Protein AF-A0A850S9M0-F1 (afdb_monomer)

Foldseek 3Di:
DPPQDWWKWKAAPPPRDIDTVCVVCVPDDDPDQVSVQVCLQVDADPPPRHSRIGMDTDRDD

Structure (mmCIF, N/CA/C/O backbone):
data_AF-A0A850S9M0-F1
#
_entry.id   AF-A0A850S9M0-F1
#
loop_
_atom_site.group_PDB
_atom_site.id
_atom_site.type_symbol
_atom_site.label_atom_id
_atom_site.label_alt_id
_atom_site.label_comp_id
_atom_site.label_asym_id
_atom_site.label_entity_id
_atom_site.label_seq_id
_atom_site.pdbx_PDB_ins_code
_atom_site.Cartn_x
_atom_site.Cartn_y
_atom_site.Cartn_z
_atom_site.occupancy
_atom_site.B_iso_or_equiv
_atom_site.auth_seq_id
_atom_site.auth_comp_id
_atom_site.auth_asym_id
_atom_site.auth_atom_id
_atom_site.pdbx_PDB_model_num
ATOM 1 N N . MET A 1 1 ? -11.076 -10.622 22.428 1.00 38.91 1 MET A N 1
ATOM 2 C CA . MET A 1 1 ? -11.740 -10.173 21.189 1.00 38.91 1 MET A CA 1
ATOM 3 C C . MET A 1 1 ? -10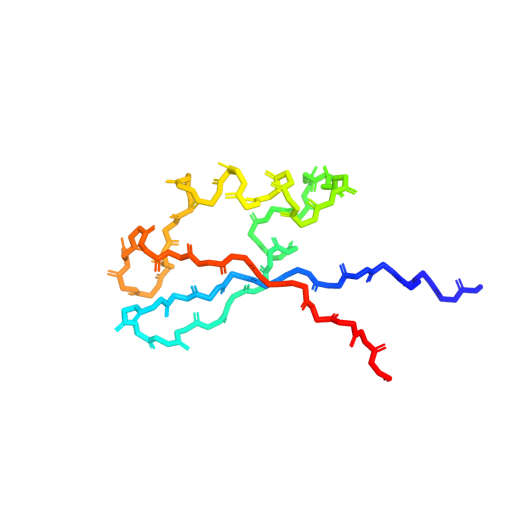.618 -9.991 20.195 1.00 38.91 1 MET A C 1
ATOM 5 O O . MET A 1 1 ? -9.694 -9.280 20.566 1.00 38.91 1 MET A O 1
ATOM 9 N N . PRO A 1 2 ? -10.566 -10.736 19.081 1.00 47.34 2 PRO A N 1
ATOM 10 C CA . PRO A 1 2 ? -9.448 -10.584 18.168 1.00 47.34 2 PRO A CA 1
ATOM 11 C C . PRO A 1 2 ? -9.521 -9.177 17.574 1.00 47.34 2 PRO A C 1
ATOM 13 O O . PRO A 1 2 ? -10.571 -8.741 17.113 1.00 47.34 2 PRO A O 1
ATOM 16 N N . ASP A 1 3 ? -8.419 -8.455 17.720 1.00 48.19 3 ASP A N 1
ATOM 17 C CA . ASP A 1 3 ? -8.157 -7.147 17.145 1.00 48.19 3 ASP A CA 1
ATOM 18 C C . ASP A 1 3 ? -8.462 -7.173 15.641 1.00 48.19 3 ASP A C 1
ATOM 20 O O . ASP A 1 3 ? -7.661 -7.649 14.843 1.00 48.19 3 ASP A O 1
ATOM 24 N N . ASN A 1 4 ? -9.629 -6.656 15.254 1.00 54.41 4 ASN A N 1
ATOM 25 C CA . ASN A 1 4 ? -10.072 -6.461 13.868 1.00 54.41 4 ASN A CA 1
ATOM 26 C C . ASN A 1 4 ? -9.290 -5.322 13.174 1.00 54.41 4 ASN A C 1
ATOM 28 O O . ASN A 1 4 ? -9.868 -4.509 12.451 1.00 54.41 4 ASN A O 1
ATOM 32 N N . GLN A 1 5 ? -7.985 -5.200 13.435 1.00 58.72 5 GLN A N 1
ATOM 33 C CA . GLN A 1 5 ? -7.174 -4.145 12.841 1.00 58.72 5 GLN A CA 1
ATOM 34 C C . GLN A 1 5 ? -7.065 -4.389 11.327 1.00 58.72 5 GLN A C 1
ATOM 36 O O . GLN A 1 5 ? -6.631 -5.465 10.916 1.00 58.72 5 GLN A O 1
ATOM 41 N N . PRO A 1 6 ? -7.470 -3.423 10.484 1.00 64.56 6 PRO A N 1
ATOM 42 C CA . PRO A 1 6 ? -7.383 -3.574 9.039 1.00 64.56 6 PRO A CA 1
ATOM 43 C C . PRO A 1 6 ? -5.924 -3.775 8.620 1.00 64.56 6 PRO A C 1
ATOM 45 O O . PRO A 1 6 ? -5.040 -3.012 9.018 1.00 64.56 6 PRO A O 1
ATOM 48 N N . THR A 1 7 ? -5.668 -4.798 7.801 1.00 76.06 7 THR A N 1
ATOM 49 C CA . THR A 1 7 ? -4.325 -5.038 7.264 1.00 76.06 7 THR A CA 1
ATOM 50 C C . THR A 1 7 ? -4.101 -4.156 6.037 1.00 76.06 7 THR A C 1
ATOM 52 O O . THR A 1 7 ? -4.895 -4.139 5.090 1.00 76.06 7 THR A O 1
ATOM 55 N N . TYR A 1 8 ? -3.000 -3.408 6.055 1.00 82.69 8 TYR A N 1
ATOM 56 C CA . TYR A 1 8 ? -2.621 -2.482 4.993 1.00 82.69 8 TYR A CA 1
ATOM 57 C C . TYR A 1 8 ? -1.590 -3.117 4.058 1.00 82.69 8 TYR A C 1
ATOM 59 O O . TYR A 1 8 ? -0.561 -3.633 4.501 1.00 82.69 8 TYR A O 1
ATOM 67 N N . PHE A 1 9 ? -1.815 -3.005 2.751 1.00 85.31 9 PHE A N 1
ATOM 68 C CA . PHE A 1 9 ? -0.911 -3.533 1.732 1.00 85.31 9 PHE A CA 1
ATOM 69 C C . PHE A 1 9 ? -0.447 -2.443 0.765 1.00 85.31 9 PHE A C 1
ATOM 71 O O . PHE A 1 9 ? -1.232 -1.622 0.295 1.00 85.31 9 PHE A O 1
ATOM 78 N N . LEU A 1 10 ? 0.840 -2.467 0.429 1.00 85.88 10 LEU A N 1
ATOM 79 C CA . LEU A 1 10 ? 1.456 -1.681 -0.632 1.00 85.88 10 LEU A CA 1
ATOM 80 C C . LEU A 1 10 ? 1.484 -2.495 -1.915 1.00 85.88 10 LEU A C 1
ATOM 82 O O . LEU A 1 10 ? 2.062 -3.576 -1.970 1.00 85.88 10 LEU A O 1
ATOM 86 N N . TYR A 1 11 ? 0.897 -1.947 -2.964 1.00 88.00 11 TYR A N 1
ATOM 87 C CA . TYR A 1 11 ? 0.802 -2.574 -4.267 1.00 88.00 11 TYR A CA 1
ATOM 88 C C . TYR A 1 11 ? 1.612 -1.791 -5.291 1.00 88.00 11 TYR A C 1
ATOM 90 O O . TYR A 1 11 ? 1.374 -0.602 -5.511 1.00 88.00 11 TYR A O 1
ATOM 98 N N . CYS A 1 12 ? 2.563 -2.440 -5.947 1.00 88.50 12 CYS A N 1
ATOM 99 C CA . CYS A 1 12 ? 3.362 -1.816 -6.987 1.00 88.50 12 CYS A CA 1
ATOM 100 C C . CYS A 1 12 ? 2.672 -1.915 -8.347 1.00 88.50 12 CYS A C 1
ATOM 102 O O . CYS A 1 12 ? 2.459 -3.008 -8.856 1.00 88.50 12 CYS A O 1
ATOM 104 N N . LYS A 1 13 ? 2.412 -0.778 -9.003 1.00 85.75 13 LYS A N 1
ATOM 105 C CA . LYS A 1 13 ? 1.823 -0.771 -10.355 1.00 85.75 13 LYS A CA 1
ATOM 106 C C . LYS A 1 13 ? 2.785 -1.206 -11.467 1.00 85.75 13 LYS A C 1
ATOM 108 O O . LYS A 1 13 ? 2.342 -1.413 -12.589 1.00 85.75 13 LYS A O 1
ATOM 113 N N . ALA A 1 14 ? 4.087 -1.285 -11.191 1.00 86.94 14 ALA A N 1
ATOM 114 C CA . ALA A 1 14 ? 5.094 -1.601 -12.205 1.00 86.94 14 ALA A CA 1
ATOM 115 C C . ALA A 1 14 ? 5.322 -3.109 -12.372 1.00 86.94 14 ALA A C 1
ATOM 117 O O . ALA A 1 14 ? 5.503 -3.582 -13.488 1.00 86.94 14 ALA A O 1
ATOM 118 N N . CYS A 1 15 ? 5.334 -3.853 -11.267 1.00 87.81 15 CYS A N 1
ATOM 119 C CA . CYS A 1 15 ? 5.591 -5.296 -11.258 1.00 87.81 15 CYS A CA 1
ATOM 120 C C . CYS A 1 15 ? 4.461 -6.107 -10.620 1.00 87.81 15 CYS A C 1
ATOM 122 O O . CYS A 1 15 ? 4.634 -7.300 -10.398 1.00 87.81 15 CYS A O 1
ATOM 124 N N . ASP A 1 16 ? 3.342 -5.457 -10.290 1.00 83.75 16 ASP A N 1
ATOM 125 C CA . ASP A 1 16 ? 2.168 -6.083 -9.671 1.00 83.75 16 ASP A CA 1
ATOM 126 C C . ASP A 1 16 ? 2.447 -6.722 -8.296 1.00 83.75 16 ASP A C 1
ATOM 128 O O . ASP A 1 16 ? 1.689 -7.538 -7.783 1.00 83.75 16 ASP A O 1
ATOM 132 N N . PHE A 1 17 ? 3.565 -6.346 -7.671 1.00 86.62 17 PHE A N 1
ATOM 133 C CA . PHE A 1 17 ? 3.988 -6.914 -6.399 1.00 86.62 17 PHE A CA 1
ATOM 134 C C . PHE A 1 17 ? 3.220 -6.299 -5.228 1.00 86.62 17 PHE A C 1
ATOM 136 O O . PHE A 1 17 ? 3.163 -5.072 -5.094 1.00 86.62 17 PHE A O 1
ATOM 143 N N . GLN A 1 18 ? 2.700 -7.152 -4.346 1.00 86.56 18 GLN A N 1
ATOM 144 C CA . GLN A 1 18 ? 2.025 -6.761 -3.112 1.00 86.56 18 GLN A CA 1
ATOM 145 C C . GLN A 1 18 ? 2.923 -7.019 -1.900 1.00 86.56 18 GLN A C 1
ATOM 147 O O . GLN A 1 18 ? 3.460 -8.112 -1.725 1.00 86.56 18 GLN A O 1
ATOM 152 N N . GLN A 1 19 ? 3.047 -6.018 -1.034 1.00 83.50 19 GLN A N 1
ATOM 153 C CA . GLN A 1 19 ? 3.846 -6.078 0.181 1.00 83.50 19 GLN A CA 1
ATOM 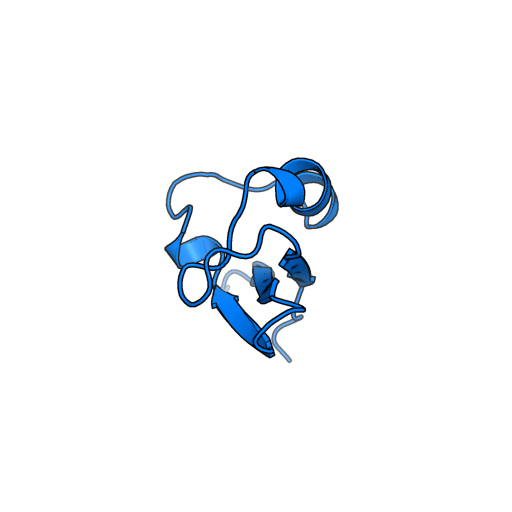154 C C . GLN A 1 19 ? 3.031 -5.613 1.379 1.00 83.50 19 GLN A C 1
ATOM 156 O O . GLN A 1 19 ? 2.346 -4.597 1.330 1.00 83.50 19 GLN A O 1
ATOM 161 N N . ASP A 1 20 ? 3.115 -6.365 2.466 1.00 83.94 20 ASP A N 1
ATOM 162 C CA . ASP A 1 20 ? 2.440 -6.037 3.714 1.00 83.94 20 ASP A CA 1
ATOM 163 C C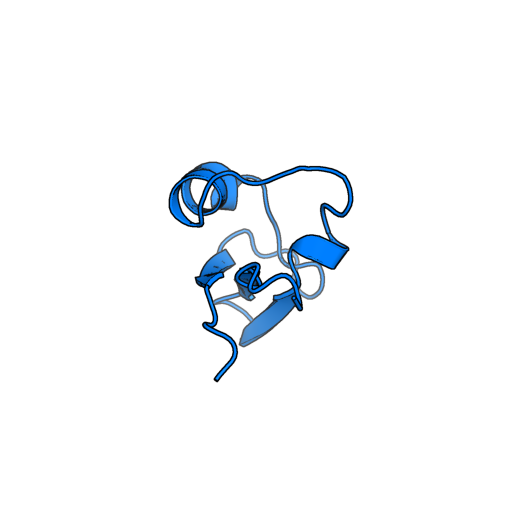 . ASP A 1 20 ? 3.118 -4.840 4.393 1.00 83.94 20 ASP A C 1
ATOM 165 O O . ASP A 1 20 ? 4.330 -4.862 4.625 1.00 83.94 20 ASP A O 1
ATOM 169 N N . VAL A 1 21 ? 2.352 -3.792 4.699 1.00 79.62 21 VAL A N 1
ATOM 170 C CA . VAL A 1 21 ? 2.878 -2.568 5.319 1.00 79.62 21 VAL A CA 1
ATOM 171 C C . VAL A 1 21 ? 3.407 -2.843 6.722 1.00 79.62 21 VAL A C 1
ATOM 173 O O . VAL A 1 21 ? 4.444 -2.286 7.082 1.00 79.62 21 VAL A O 1
ATOM 176 N N . ALA A 1 22 ? 2.771 -3.730 7.493 1.00 77.81 22 ALA A N 1
ATOM 177 C CA . ALA A 1 22 ? 3.220 -4.070 8.840 1.00 77.81 22 ALA A CA 1
ATOM 178 C C . ALA A 1 22 ? 4.603 -4.741 8.821 1.00 77.81 22 ALA A C 1
ATOM 180 O O . ALA A 1 22 ? 5.376 -4.595 9.765 1.00 77.81 22 ALA A O 1
ATOM 181 N N . LYS A 1 23 ? 4.976 -5.410 7.720 1.00 77.50 23 LYS A N 1
ATOM 182 C CA . LYS A 1 23 ? 6.3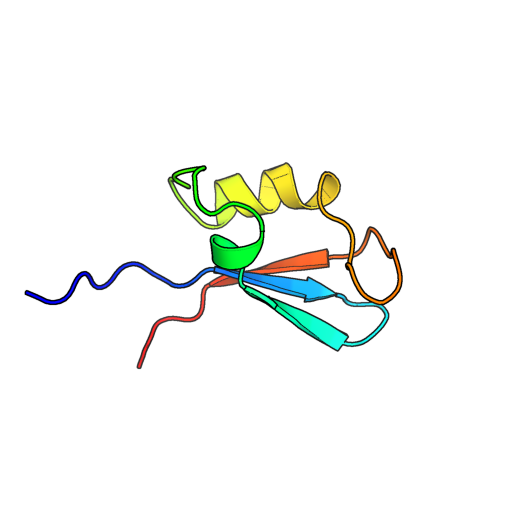40 -5.941 7.539 1.00 77.50 23 LYS A CA 1
ATOM 183 C C . LYS A 1 23 ? 7.380 -4.864 7.224 1.00 77.50 23 LYS A C 1
ATOM 185 O O . LYS A 1 23 ? 8.554 -5.066 7.520 1.00 77.50 23 LYS A O 1
ATOM 190 N N . ILE A 1 24 ? 6.981 -3.745 6.618 1.00 76.38 24 ILE A N 1
ATOM 191 C CA . ILE A 1 24 ? 7.893 -2.640 6.264 1.00 76.38 24 ILE A CA 1
ATOM 192 C C . ILE A 1 24 ? 8.047 -1.669 7.428 1.00 76.38 24 ILE A C 1
ATOM 194 O O . ILE A 1 24 ? 9.150 -1.215 7.726 1.00 76.38 24 ILE A O 1
ATOM 198 N N . LEU A 1 25 ? 6.936 -1.350 8.086 1.00 75.00 25 LEU A N 1
ATOM 199 C CA . LEU A 1 25 ? 6.858 -0.383 9.171 1.00 75.00 25 LEU A CA 1
ATOM 200 C C . LEU A 1 25 ? 6.207 -1.025 10.407 1.00 75.00 25 LEU A C 1
ATOM 202 O O . LEU A 1 25 ? 5.147 -0.589 10.846 1.00 75.00 25 LEU A O 1
ATOM 206 N N . PRO A 1 26 ? 6.863 -2.028 11.023 1.00 69.62 26 PRO A N 1
ATOM 207 C CA . PRO A 1 26 ? 6.311 -2.782 12.155 1.00 69.62 26 PRO A CA 1
ATOM 208 C C . PRO A 1 26 ? 6.139 -1.956 13.436 1.00 69.62 26 PRO A C 1
ATOM 210 O O . PRO A 1 26 ? 5.551 -2.428 14.403 1.00 69.62 26 PRO A O 1
ATOM 213 N N . ARG A 1 27 ? 6.713 -0.748 13.488 1.00 70.31 27 ARG A N 1
ATOM 214 C CA . ARG A 1 27 ? 6.720 0.128 14.672 1.00 70.31 27 ARG A CA 1
ATOM 215 C C . ARG A 1 27 ? 6.012 1.458 14.448 1.00 70.31 27 ARG A C 1
ATOM 217 O O . ARG A 1 27 ? 6.007 2.286 15.353 1.00 70.31 27 ARG A O 1
ATOM 224 N N . THR A 1 28 ? 5.459 1.680 13.260 1.00 66.56 28 THR A N 1
ATOM 225 C CA . THR A 1 28 ? 4.732 2.909 12.956 1.00 66.56 28 THR A CA 1
ATOM 226 C C . THR A 1 28 ? 3.245 2.605 13.080 1.00 66.56 28 THR A C 1
ATOM 228 O O . THR A 1 28 ? 2.712 1.894 12.232 1.00 66.56 28 THR A O 1
ATOM 231 N N . PRO A 1 29 ? 2.568 3.080 14.136 1.00 63.72 29 PRO A N 1
ATOM 232 C CA . PRO A 1 29 ? 1.120 2.999 14.192 1.00 63.72 29 PRO A CA 1
ATOM 233 C C . PRO A 1 29 ? 0.550 3.933 13.124 1.00 63.72 29 PRO A C 1
ATOM 235 O O . PRO A 1 29 ? 0.900 5.113 13.071 1.00 63.72 29 PRO A O 1
ATOM 238 N N . PHE A 1 30 ? -0.303 3.401 12.255 1.00 69.50 30 PHE A N 1
ATOM 239 C CA . PHE A 1 30 ? -0.993 4.197 11.248 1.00 69.50 30 PHE A CA 1
ATOM 240 C C . PHE A 1 30 ? -2.430 4.417 11.672 1.00 69.50 30 PHE A C 1
ATOM 242 O O . PHE A 1 30 ? -3.148 3.466 11.966 1.00 69.50 30 PHE A O 1
ATOM 249 N N . GLU A 1 31 ? -2.842 5.679 11.671 1.00 67.00 31 GLU A N 1
ATOM 250 C CA . GLU A 1 31 ? -4.191 6.068 12.076 1.00 67.00 31 GLU A CA 1
ATOM 251 C C . GLU A 1 31 ? -5.249 5.617 11.054 1.00 67.00 31 GLU A C 1
ATOM 253 O O . GLU A 1 31 ? -6.363 5.277 11.439 1.00 67.00 31 GLU A O 1
ATOM 258 N N . SER A 1 32 ? -4.922 5.602 9.751 1.00 70.12 32 SER A N 1
ATOM 259 C CA . SER A 1 32 ? -5.830 5.217 8.650 1.00 70.12 32 SER A CA 1
ATOM 260 C C . SER A 1 32 ? -5.082 4.996 7.322 1.00 70.12 32 SER A C 1
ATOM 262 O O . SER A 1 32 ? -3.981 5.528 7.138 1.00 70.12 32 SER A O 1
ATOM 264 N N . VAL A 1 33 ? -5.710 4.306 6.348 1.00 73.44 33 VAL A N 1
ATOM 265 C CA . VAL A 1 33 ? -5.189 4.157 4.963 1.00 73.44 33 VAL A CA 1
ATOM 266 C C . VAL A 1 33 ? -4.817 5.499 4.360 1.00 73.44 33 VAL A C 1
ATOM 268 O O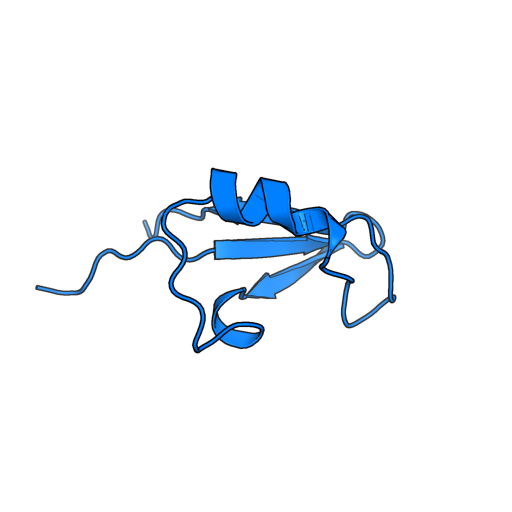 . VAL A 1 33 ? -3.781 5.613 3.719 1.00 73.44 33 VAL A O 1
ATOM 271 N N . GLU A 1 34 ? -5.653 6.520 4.544 1.00 76.31 34 GLU A N 1
ATOM 272 C CA . GLU A 1 34 ? -5.465 7.829 3.918 1.00 76.31 34 GLU A CA 1
ATOM 273 C C . GLU A 1 34 ? -4.172 8.517 4.370 1.00 76.31 34 GLU A C 1
ATOM 275 O O . GLU A 1 34 ? -3.496 9.162 3.566 1.00 76.31 34 GLU A O 1
ATOM 280 N N . ALA A 1 35 ? -3.792 8.352 5.641 1.00 77.19 35 ALA A N 1
ATOM 281 C CA . ALA A 1 35 ? -2.526 8.860 6.163 1.00 77.19 35 ALA A CA 1
ATOM 282 C C . ALA A 1 35 ? -1.342 8.135 5.503 1.00 77.19 35 ALA A C 1
ATOM 284 O O . ALA A 1 35 ? -0.414 8.766 5.000 1.00 77.19 35 ALA A O 1
ATOM 285 N N . LEU A 1 36 ? -1.440 6.809 5.403 1.00 78.75 36 LEU A N 1
ATOM 286 C CA . LEU A 1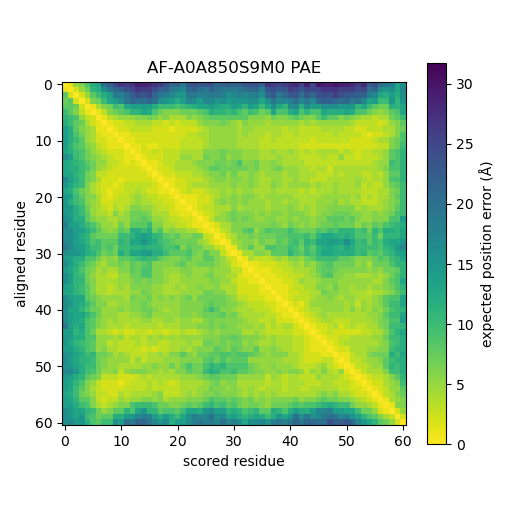 36 ? -0.466 5.950 4.731 1.00 78.75 36 LEU A CA 1
ATOM 287 C C . LEU A 1 36 ? -0.347 6.254 3.232 1.00 78.75 36 LEU A C 1
ATOM 289 O O . LEU A 1 36 ? 0.749 6.284 2.681 1.00 78.75 36 LEU A O 1
ATOM 293 N N . ALA A 1 37 ? -1.473 6.525 2.575 1.00 80.06 37 ALA A N 1
ATOM 294 C CA . ALA A 1 37 ? -1.556 6.874 1.165 1.00 80.06 37 ALA A CA 1
ATOM 295 C C . ALA A 1 37 ? -0.922 8.244 0.886 1.00 80.06 37 ALA A C 1
ATOM 297 O O . ALA A 1 37 ? -0.235 8.402 -0.123 1.00 80.06 37 ALA A O 1
ATOM 298 N N . LYS A 1 38 ? -1.070 9.218 1.796 1.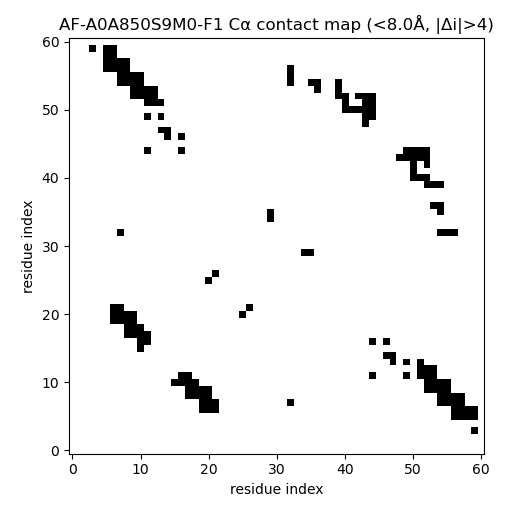00 80.06 38 LYS A N 1
ATOM 299 C CA . LYS A 1 38 ? -0.338 10.496 1.721 1.00 80.06 38 LYS A CA 1
ATOM 300 C C . LYS A 1 38 ? 1.169 10.281 1.803 1.00 80.06 38 LYS A C 1
ATOM 302 O O . LYS A 1 38 ? 1.920 10.956 1.102 1.00 80.06 38 LYS A O 1
ATOM 307 N N . GLU A 1 39 ? 1.613 9.306 2.589 1.00 77.94 39 GLU A N 1
ATOM 308 C CA . GLU A 1 39 ? 3.020 8.920 2.683 1.00 77.94 39 GLU A CA 1
ATOM 309 C C . GLU A 1 39 ? 3.471 7.923 1.604 1.00 77.94 39 GLU A C 1
ATOM 311 O O . GLU A 1 39 ? 4.666 7.652 1.518 1.00 77.94 39 GLU A O 1
ATOM 316 N N . ALA A 1 40 ? 2.579 7.433 0.727 1.00 76.94 40 ALA A N 1
ATOM 317 C CA . ALA A 1 40 ? 2.879 6.417 -0.295 1.00 76.94 40 ALA A CA 1
ATOM 318 C C . ALA A 1 40 ? 4.083 6.787 -1.182 1.00 76.94 40 ALA A C 1
ATOM 320 O O . ALA A 1 40 ? 4.855 5.921 -1.583 1.00 76.94 40 ALA A O 1
ATOM 321 N N . HIS A 1 41 ? 4.292 8.084 -1.428 1.00 78.38 41 HIS A N 1
ATOM 322 C CA . HIS A 1 41 ? 5.427 8.617 -2.186 1.00 78.38 41 HIS A CA 1
ATOM 323 C C . HIS A 1 41 ? 6.802 8.336 -1.549 1.00 78.38 41 HIS A C 1
ATOM 325 O O . HIS A 1 41 ? 7.823 8.394 -2.236 1.00 78.38 41 HIS A O 1
ATOM 331 N N . ARG A 1 42 ? 6.849 8.058 -0.239 1.00 78.56 42 ARG A N 1
ATOM 332 C CA . ARG A 1 42 ? 8.067 7.679 0.495 1.00 78.56 42 ARG A CA 1
ATOM 333 C C . ARG A 1 42 ? 8.434 6.216 0.272 1.00 78.56 42 ARG A C 1
ATOM 335 O O . ARG A 1 42 ? 9.579 5.835 0.508 1.00 78.56 42 ARG A O 1
ATOM 342 N N . PHE A 1 43 ? 7.481 5.407 -0.178 1.00 79.19 43 PHE A N 1
ATOM 343 C CA . PHE A 1 43 ? 7.662 3.983 -0.376 1.00 79.19 43 PHE A CA 1
ATOM 344 C C . PHE A 1 43 ? 8.125 3.690 -1.801 1.00 79.19 43 PHE A C 1
ATOM 346 O O . PHE A 1 43 ? 7.767 4.351 -2.776 1.00 79.19 43 PHE A O 1
ATOM 353 N N . HIS A 1 44 ? 8.942 2.657 -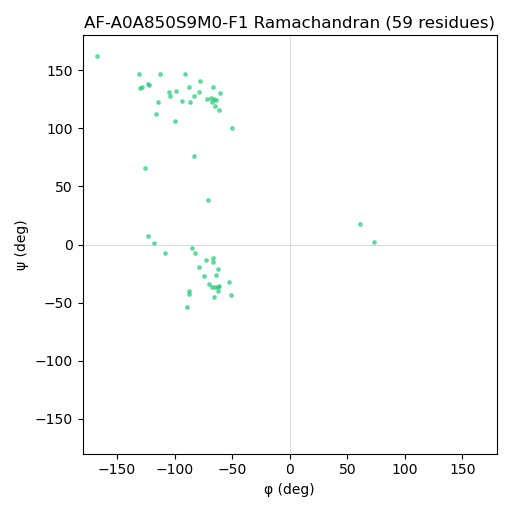1.916 1.00 85.25 44 HIS A N 1
ATOM 354 C CA . HIS A 1 44 ? 9.401 2.102 -3.176 1.00 85.25 44 HIS A CA 1
ATOM 355 C C . HIS A 1 44 ? 9.204 0.595 -3.123 1.00 85.25 44 HIS A C 1
ATOM 357 O O . HIS A 1 44 ? 9.318 -0.024 -2.065 1.00 85.25 44 HIS A O 1
ATOM 363 N N . CYS A 1 45 ? 8.899 -0.005 -4.266 1.00 84.81 45 CYS A N 1
ATOM 364 C CA . CYS A 1 45 ? 8.792 -1.450 -4.343 1.00 84.81 45 CYS A CA 1
ATOM 365 C C . CYS A 1 45 ? 10.155 -2.088 -4.046 1.00 84.81 45 CYS A C 1
ATOM 367 O O . CYS A 1 45 ? 11.128 -1.796 -4.738 1.00 84.81 45 CYS A O 1
ATOM 369 N N . SER A 1 46 ? 10.224 -2.992 -3.068 1.00 81.06 46 SER A N 1
ATOM 370 C CA . SER A 1 46 ? 11.466 -3.701 -2.734 1.00 81.06 46 SER A CA 1
ATOM 371 C C . SER A 1 46 ? 11.944 -4.651 -3.841 1.00 81.06 46 SER A C 1
ATOM 373 O O . SER A 1 46 ? 13.096 -5.067 -3.819 1.00 81.06 46 SER A O 1
ATOM 375 N N . VAL A 1 47 ? 11.083 -4.985 -4.810 1.00 84.88 47 VAL A N 1
ATOM 376 C CA . VAL A 1 47 ? 11.411 -5.887 -5.926 1.00 84.88 47 VAL A CA 1
ATOM 377 C C . VAL A 1 47 ? 11.989 -5.128 -7.117 1.00 84.88 47 VAL A C 1
ATOM 379 O O . VAL A 1 47 ? 13.063 -5.464 -7.601 1.00 84.88 47 VAL A O 1
ATOM 382 N N . CYS A 1 48 ? 11.284 -4.106 -7.606 1.00 87.75 48 CYS A N 1
ATOM 383 C CA . CYS A 1 48 ? 11.663 -3.392 -8.831 1.00 87.75 48 CYS A CA 1
ATOM 384 C C . CYS A 1 48 ? 12.199 -1.972 -8.590 1.00 87.75 48 CYS A C 1
ATOM 386 O O . CYS A 1 48 ? 12.622 -1.310 -9.533 1.00 87.75 48 CYS A O 1
ATOM 388 N N . GLY A 1 49 ? 12.142 -1.463 -7.355 1.00 82.56 49 GLY A N 1
ATOM 389 C CA . GLY A 1 49 ? 12.554 -0.099 -7.007 1.00 82.56 49 GLY A CA 1
ATOM 390 C C . GLY A 1 49 ? 11.596 1.004 -7.471 1.00 82.56 49 GLY A C 1
ATOM 391 O O . GLY A 1 49 ? 11.868 2.185 -7.250 1.00 82.56 49 GLY A O 1
ATOM 392 N N . ALA A 1 50 ? 10.468 0.666 -8.106 1.00 85.69 50 ALA A N 1
ATOM 393 C CA . ALA A 1 50 ? 9.521 1.662 -8.593 1.00 85.69 50 ALA A CA 1
ATOM 394 C C . ALA A 1 50 ? 8.859 2.423 -7.433 1.00 85.69 50 ALA A C 1
ATOM 396 O O . ALA A 1 50 ? 8.389 1.825 -6.464 1.00 85.69 50 ALA A O 1
ATOM 397 N N . LYS A 1 51 ? 8.763 3.749 -7.577 1.00 81.12 51 LYS A N 1
ATOM 398 C CA . LYS A 1 51 ? 8.075 4.648 -6.629 1.00 81.12 51 LYS A CA 1
ATOM 399 C C . LYS A 1 51 ? 6.558 4.706 -6.842 1.00 81.12 51 LYS A C 1
ATOM 401 O O . LYS A 1 51 ? 5.840 5.319 -6.065 1.00 81.12 51 LYS A O 1
ATOM 406 N N . HIS A 1 52 ? 6.058 4.082 -7.909 1.00 81.12 52 HIS A N 1
ATOM 407 C CA . HIS A 1 52 ? 4.626 3.974 -8.186 1.00 81.12 52 HIS A CA 1
ATOM 408 C C . HIS A 1 52 ? 4.024 2.803 -7.409 1.00 81.12 52 HIS A C 1
ATOM 410 O O . HIS A 1 52 ? 3.759 1.728 -7.958 1.00 81.12 52 HIS A O 1
ATOM 416 N N . VAL A 1 53 ? 3.829 3.031 -6.114 1.00 84.19 53 VAL A N 1
ATOM 417 C CA . VAL A 1 53 ? 3.122 2.125 -5.210 1.00 84.19 53 VAL A CA 1
ATOM 418 C C . VAL A 1 53 ? 1.818 2.766 -4.736 1.00 84.19 53 VAL A C 1
ATOM 420 O O . VAL A 1 53 ? 1.727 3.984 -4.603 1.00 84.19 53 VAL A O 1
ATOM 423 N N . VAL A 1 54 ? 0.788 1.951 -4.521 1.00 85.38 54 VAL A N 1
ATOM 424 C CA . VAL A 1 54 ? -0.516 2.370 -3.993 1.00 85.38 54 VAL A CA 1
ATOM 425 C C . VAL A 1 54 ? -0.821 1.588 -2.725 1.00 85.38 54 VAL A C 1
ATOM 427 O O . VAL A 1 54 ? -0.582 0.385 -2.678 1.00 85.38 54 VAL A O 1
ATOM 430 N N . VAL A 1 55 ? -1.339 2.258 -1.698 1.00 84.81 55 VAL A N 1
ATOM 431 C CA . VAL A 1 55 ? -1.783 1.589 -0.469 1.00 84.81 55 VAL A CA 1
ATOM 432 C C . VAL A 1 55 ? -3.237 1.160 -0.642 1.00 84.81 55 VAL A C 1
ATOM 434 O O . VAL A 1 55 ? -4.053 1.939 -1.135 1.00 84.81 55 VAL A O 1
ATOM 437 N N . LYS A 1 56 ? -3.557 -0.069 -0.244 1.00 83.06 56 LYS A N 1
ATOM 438 C CA . LYS A 1 56 ? -4.922 -0.595 -0.169 1.00 83.06 56 LYS A CA 1
ATOM 439 C C . LYS A 1 56 ? -5.154 -1.193 1.217 1.00 83.06 56 LYS A C 1
ATOM 441 O O . LYS A 1 56 ? -4.295 -1.918 1.719 1.00 83.06 56 LYS A O 1
ATOM 446 N N . GLU A 1 57 ? -6.304 -0.904 1.816 1.00 81.12 57 GLU A N 1
ATOM 447 C CA . GLU A 1 57 ? -6.841 -1.735 2.897 1.00 81.12 57 GLU A CA 1
ATOM 448 C C . GLU A 1 57 ? -7.469 -2.990 2.308 1.00 81.12 57 GLU A C 1
ATOM 450 O O . GLU A 1 57 ? -8.120 -2.940 1.261 1.00 81.12 57 GLU A O 1
ATOM 455 N N . VAL A 1 58 ? -7.278 -4.114 2.989 1.00 73.62 58 VAL A N 1
ATOM 456 C CA . VAL A 1 58 ? -8.079 -5.310 2.752 1.00 73.62 58 VAL A CA 1
ATOM 457 C C . VAL A 1 58 ? -8.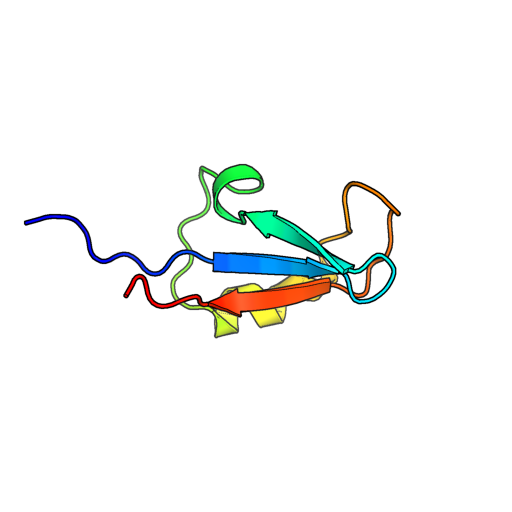854 -5.570 4.040 1.00 73.62 58 VAL A C 1
ATOM 459 O O . VAL A 1 58 ? -8.224 -5.871 5.057 1.00 73.62 58 VAL A O 1
ATOM 462 N N . PRO A 1 59 ? -10.191 -5.423 4.037 1.00 58.72 59 PRO A N 1
ATOM 463 C CA . PRO A 1 59 ? -10.995 -5.869 5.161 1.00 58.72 59 PRO A CA 1
ATOM 464 C C . PRO A 1 59 ? -10.872 -7.394 5.245 1.00 58.72 59 PRO A C 1
ATOM 466 O O . PRO A 1 59 ? -11.182 -8.098 4.281 1.00 58.72 59 PRO A O 1
ATOM 469 N N . GLU A 1 60 ? -10.358 -7.900 6.366 1.00 59.81 60 GLU A N 1
ATOM 470 C CA . GLU A 1 60 ? -10.321 -9.340 6.631 1.00 59.81 60 GLU A CA 1
ATOM 471 C C . GLU A 1 60 ? -11.780 -9.836 6.660 1.00 59.81 60 GLU A C 1
ATOM 473 O O . GLU A 1 60 ? -12.587 -9.329 7.443 1.00 59.81 60 GLU A O 1
ATOM 478 N N . SER A 1 61 ? -12.139 -10.703 5.704 1.00 45.03 61 SER A N 1
ATOM 479 C CA . SER A 1 61 ? -13.498 -11.249 5.527 1.00 45.03 61 SER A CA 1
ATOM 480 C C . SER A 1 61 ? -13.785 -12.401 6.476 1.00 45.03 61 SER A C 1
ATOM 482 O O . SER A 1 61 ? -12.859 -13.213 6.692 1.00 45.03 61 SER A O 1
#

Solvent-accessible surface area (backbone atoms only — not comparable to full-atom values): 3899 Å² total; per-residue (Å²): 128,84,81,84,69,73,50,47,32,36,35,23,78,84,77,72,48,75,42,57,40,60,78,77,44,75,82,60,89,74,94,44,68,67,62,52,44,72,48,25,75,81,41,55,34,92,86,78,62,46,52,58,41,46,65,43,76,47,78,86,126

Radius of gyration: 11.65 Å; Cα contacts (8 Å, |Δi|>4): 89; chains: 1; bounding box: 26×22×33 Å

Nearest PDB structures (foldseek):
  5auo-assembly1_A  TM=6.416E-01  e=6.436E-03  Thermococcus kodakarensis KOD1
  7a9a-assembly3_C  TM=4.672E-01  e=1.031E-01  Mycobacterium tuberculosis H37Rv
  2kn9-assembly1_A  TM=5.400E-01  e=2.600E-01  Mycobacterium tuberculosis
  6me7-assembly1_A  TM=4.275E-01  e=9.120E-01  Escherichia coli
  5e2f-assembly2_B  TM=3.536E-01  e=7.067E+00  Bacillus subtilis subsp. subtilis str. 168

pLDDT: mean 75.96, std 11.56, range [38.91, 88.5]

Sequence (61 aa):
MPDNQPTYFLYCKACDFQQDVAKILPRTPFESVEALAKEAHRFHCSVCGAKHVVVKEVPES

Mean predicted aligned error: 6.94 Å

Secondary structure (DSSP, 8-state):
----PPEEEEEETTT--EEEHHHH-TT---S-HHHHHHTGGG---TTT--S-EEEEEE---